Protein AF-A0A926IFA6-F1 (afdb_monomer_lite)

Secondary structure (DSSP, 8-state):
-EEEE-TT-HHHHHHHHHTTS-EEEETTS--S--SEEEE-TTS-HHHHHHHHHHHHHHHHHHT--TT---EEEE-TT--HHHHHHHHHHHHGGGT-

Sequence (96 aa):
MIVSIENSLYYVRQYLENTGKYEIYDKGNYTGPIHAYIYEEDEPISEFDAMQNNLINLAQQKHVDIRHGVLMINAKNKTPKEIDLILSERLYRNIY

Radius of gyration: 13.24 Å; chains: 1; bounding box: 28×22×33 Å

Organism: NCBI:txid2763666

pLDDT: mean 78.22, std 15.52, range [40.53, 96.56]

Structure (mmCIF, N/CA/C/O backbone):
data_AF-A0A926IFA6-F1
#
_entry.id   AF-A0A926IFA6-F1
#
loop_
_atom_site.group_PDB
_atom_site.id
_atom_site.type_symbol
_atom_site.label_atom_id
_atom_site.label_alt_id
_atom_site.label_comp_id
_atom_site.label_asym_id
_atom_site.label_entity_id
_atom_site.label_seq_id
_atom_site.pdbx_PDB_ins_code
_atom_site.Cartn_x
_atom_site.Cartn_y
_atom_site.Cartn_z
_atom_site.occupancy
_atom_site.B_iso_or_equiv
_atom_site.auth_seq_id
_atom_site.auth_comp_id
_atom_site.auth_asym_id
_atom_site.auth_atom_id
_atom_site.pdbx_PDB_model_num
ATOM 1 N N . MET A 1 1 ? -2.875 -6.744 -8.910 1.00 82.62 1 MET A N 1
ATOM 2 C CA . MET A 1 1 ? -2.225 -5.415 -8.783 1.00 82.62 1 MET A CA 1
ATOM 3 C C . MET A 1 1 ? -1.277 -5.474 -7.609 1.00 82.62 1 MET A C 1
ATOM 5 O O . MET A 1 1 ? -1.696 -5.915 -6.547 1.00 82.62 1 MET A O 1
ATOM 9 N N . ILE A 1 2 ? -0.034 -5.044 -7.803 1.00 86.56 2 ILE A N 1
ATOM 10 C CA . ILE A 1 2 ? 1.043 -5.244 -6.829 1.00 86.56 2 ILE A CA 1
ATOM 11 C C . ILE A 1 2 ? 1.207 -4.007 -5.953 1.00 86.56 2 ILE A C 1
ATOM 13 O O . ILE A 1 2 ? 1.409 -2.909 -6.475 1.00 86.56 2 ILE A O 1
ATOM 17 N N . VAL A 1 3 ? 1.137 -4.193 -4.639 1.00 90.44 3 VAL A N 1
ATOM 18 C CA . VAL A 1 3 ? 1.286 -3.136 -3.637 1.00 90.44 3 VAL A CA 1
ATOM 19 C C . VAL A 1 3 ? 2.429 -3.511 -2.704 1.00 90.44 3 VAL A C 1
ATOM 21 O O . VAL A 1 3 ? 2.418 -4.583 -2.103 1.00 90.44 3 VAL A O 1
ATOM 24 N N . SER A 1 4 ? 3.411 -2.622 -2.582 1.00 90.88 4 SER A N 1
ATOM 25 C CA . SER A 1 4 ? 4.455 -2.745 -1.568 1.00 90.88 4 SER A CA 1
ATOM 26 C C . SER A 1 4 ? 4.041 -1.976 -0.317 1.00 90.88 4 SER A C 1
ATOM 28 O O . SER A 1 4 ? 3.520 -0.866 -0.421 1.00 90.88 4 SER A O 1
ATOM 30 N N . ILE A 1 5 ? 4.275 -2.546 0.860 1.00 92.00 5 ILE A N 1
ATOM 31 C CA . ILE A 1 5 ? 3.891 -1.952 2.146 1.00 92.00 5 ILE A CA 1
ATOM 32 C C . ILE A 1 5 ? 5.029 -2.054 3.162 1.00 92.00 5 ILE A C 1
ATOM 34 O O . ILE A 1 5 ? 5.797 -3.014 3.151 1.00 92.00 5 ILE A O 1
ATOM 38 N N . GLU A 1 6 ? 5.160 -1.062 4.036 1.00 90.62 6 GLU A N 1
ATOM 39 C CA . GLU A 1 6 ? 6.086 -1.137 5.168 1.00 90.62 6 GLU A CA 1
ATOM 40 C C . GLU A 1 6 ? 5.665 -2.189 6.201 1.00 90.62 6 GLU A C 1
ATOM 42 O O . GLU A 1 6 ? 4.483 -2.363 6.504 1.00 90.62 6 GLU A O 1
ATOM 47 N N . ASN A 1 7 ? 6.656 -2.855 6.802 1.00 88.00 7 ASN A N 1
ATOM 48 C CA . ASN A 1 7 ? 6.439 -3.918 7.792 1.00 88.00 7 ASN A CA 1
ATOM 49 C C . ASN A 1 7 ? 5.669 -3.446 9.040 1.00 88.00 7 ASN A C 1
ATOM 51 O O . ASN A 1 7 ? 5.000 -4.247 9.694 1.00 88.00 7 ASN A O 1
ATOM 55 N N . SER A 1 8 ? 5.759 -2.158 9.385 1.00 89.25 8 SER A N 1
ATOM 56 C CA . SER A 1 8 ? 5.053 -1.533 10.514 1.00 89.25 8 SER A CA 1
ATOM 57 C C . SER A 1 8 ? 3.528 -1.557 10.349 1.00 89.25 8 SER A C 1
ATOM 59 O O . SER A 1 8 ? 2.791 -1.583 11.336 1.00 89.25 8 SER A O 1
ATOM 61 N N . LEU A 1 9 ? 3.030 -1.627 9.113 1.00 92.19 9 LEU A N 1
ATOM 62 C CA . LEU A 1 9 ? 1.617 -1.478 8.769 1.00 92.19 9 LEU A CA 1
ATOM 63 C C . LEU A 1 9 ? 0.851 -2.812 8.737 1.00 92.19 9 LEU A C 1
ATOM 65 O O . LEU A 1 9 ? 0.019 -3.058 7.857 1.00 92.19 9 LEU A O 1
ATOM 69 N N . TYR A 1 10 ? 1.084 -3.675 9.729 1.00 92.38 10 TYR A N 1
ATOM 70 C CA . TYR A 1 10 ? 0.525 -5.033 9.801 1.00 92.38 10 TYR A CA 1
ATOM 71 C C . TYR A 1 10 ? -1.004 -5.094 9.617 1.00 92.38 10 TYR A C 1
ATOM 73 O O . TYR A 1 10 ? -1.515 -5.898 8.837 1.00 92.38 10 TYR A O 1
ATOM 81 N N . TYR A 1 11 ? -1.759 -4.228 10.301 1.00 93.56 11 TYR A N 1
ATOM 82 C CA . TYR A 1 11 ? -3.226 -4.245 10.219 1.00 93.56 11 TYR A CA 1
ATOM 83 C C . TYR A 1 11 ? -3.757 -3.780 8.860 1.00 93.56 11 TYR A C 1
ATOM 85 O O . TYR A 1 11 ? -4.786 -4.276 8.400 1.00 93.56 11 TYR A O 1
ATOM 93 N N . VAL A 1 12 ? -3.052 -2.855 8.202 1.00 94.94 12 VAL A N 1
ATOM 94 C CA . VAL A 1 12 ? -3.380 -2.431 6.835 1.00 94.94 12 VAL A CA 1
ATOM 95 C C . VAL A 1 12 ? -3.103 -3.577 5.870 1.00 94.94 12 VAL A C 1
ATOM 97 O O . VAL A 1 12 ? -3.972 -3.908 5.066 1.00 94.94 12 VAL A O 1
ATOM 100 N N . ARG A 1 13 ? -1.947 -4.241 6.002 1.00 95.00 13 ARG A N 1
ATOM 101 C CA . ARG A 1 13 ? -1.589 -5.421 5.209 1.00 95.00 13 ARG A CA 1
ATOM 102 C C . ARG A 1 13 ? -2.671 -6.499 5.286 1.00 95.00 13 ARG A C 1
ATOM 104 O O . ARG A 1 13 ? -3.232 -6.866 4.259 1.00 95.00 13 ARG A O 1
ATOM 111 N N . GLN A 1 14 ? -2.987 -6.962 6.495 1.00 95.88 14 GLN A N 1
ATOM 112 C CA . GLN A 1 14 ? -3.967 -8.029 6.718 1.00 95.88 14 GLN A CA 1
ATOM 113 C C . GLN A 1 14 ? -5.334 -7.680 6.127 1.00 95.88 14 GLN A C 1
ATOM 115 O O . GLN A 1 14 ? -5.983 -8.513 5.499 1.00 95.88 14 GLN A O 1
ATOM 120 N N . TYR A 1 15 ? -5.774 -6.431 6.296 1.00 96.56 15 TYR A N 1
ATOM 121 C CA . TYR A 1 15 ? -7.021 -5.969 5.703 1.00 96.56 15 TYR A CA 1
ATOM 122 C C . TYR A 1 15 ? -6.991 -6.053 4.173 1.00 96.56 15 TYR A C 1
ATOM 124 O O . TYR A 1 15 ? -7.914 -6.607 3.581 1.00 96.56 15 TYR A O 1
ATOM 132 N N . LEU A 1 16 ? -5.935 -5.534 3.536 1.00 94.75 16 LEU A N 1
ATOM 133 C CA . LEU A 1 16 ? -5.805 -5.523 2.078 1.00 94.75 16 LEU A CA 1
ATOM 134 C C . LEU A 1 16 ? -5.678 -6.938 1.495 1.00 94.75 16 LEU A C 1
ATOM 136 O O . LEU A 1 16 ? -6.338 -7.224 0.496 1.00 94.75 16 LEU A O 1
ATOM 140 N N . GLU A 1 17 ? -4.915 -7.832 2.129 1.00 95.19 17 GLU A N 1
ATOM 141 C CA . GLU A 1 17 ? -4.814 -9.251 1.744 1.00 95.19 17 GLU A CA 1
ATOM 142 C C . GLU A 1 17 ? -6.189 -9.936 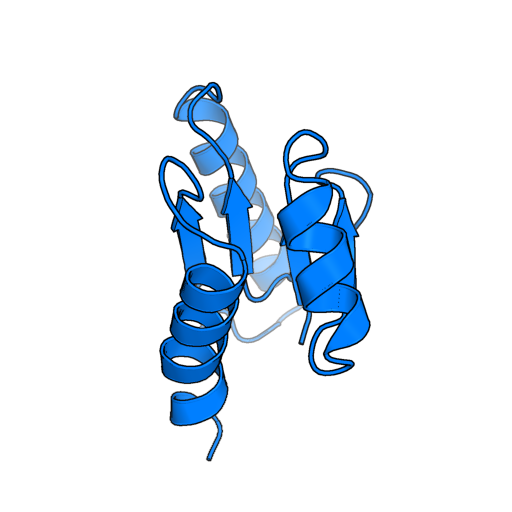1.783 1.00 95.19 17 GLU A C 1
ATOM 144 O O . GLU A 1 17 ? -6.582 -10.601 0.824 1.00 95.19 17 GLU A O 1
ATOM 149 N N . ASN A 1 18 ? -6.977 -9.688 2.836 1.00 95.69 18 ASN A N 1
ATOM 150 C CA . ASN A 1 18 ? -8.321 -10.253 2.989 1.00 95.69 18 ASN A CA 1
ATOM 151 C C . ASN A 1 18 ? -9.324 -9.766 1.930 1.00 95.69 18 ASN A C 1
ATOM 153 O O . ASN A 1 18 ? -10.343 -10.421 1.712 1.00 95.69 18 ASN A O 1
ATOM 157 N N . THR A 1 19 ? -9.066 -8.640 1.252 1.00 92.44 19 THR A N 1
ATOM 158 C CA . THR A 1 19 ? -9.921 -8.204 0.133 1.00 92.44 19 THR A CA 1
ATOM 159 C C . THR A 1 19 ? -9.765 -9.079 -1.112 1.00 92.44 19 THR A C 1
ATOM 161 O O . THR A 1 19 ? -10.650 -9.069 -1.966 1.00 92.44 19 THR A O 1
ATOM 164 N N . GLY A 1 20 ? -8.631 -9.777 -1.261 1.00 91.62 20 GLY A N 1
ATOM 165 C CA . GLY A 1 20 ? -8.283 -10.546 -2.459 1.00 91.62 20 GLY A CA 1
ATOM 166 C C . GLY A 1 20 ? -8.040 -9.711 -3.727 1.00 91.62 20 GLY A C 1
ATOM 167 O O . GLY A 1 20 ? -7.825 -10.279 -4.794 1.00 91.62 20 GLY A O 1
ATOM 168 N N . LYS A 1 21 ? -8.073 -8.371 -3.647 1.00 90.12 21 LYS A N 1
ATOM 169 C CA . LYS A 1 21 ? -7.922 -7.462 -4.804 1.00 90.12 21 LYS A CA 1
ATOM 170 C C . LYS A 1 21 ? -6.464 -7.130 -5.142 1.00 90.12 21 LYS A C 1
ATOM 172 O O . LYS A 1 21 ? -6.187 -6.590 -6.218 1.00 90.12 21 LYS A O 1
ATOM 177 N N . TYR A 1 22 ? -5.546 -7.371 -4.210 1.00 91.06 22 TYR A N 1
ATOM 178 C CA . TYR A 1 22 ? -4.169 -6.888 -4.261 1.00 91.06 22 TYR A CA 1
ATOM 179 C C . TYR A 1 22 ? -3.183 -8.011 -3.948 1.00 91.06 22 TYR A C 1
ATOM 181 O O . TYR A 1 22 ? -3.434 -8.844 -3.082 1.00 91.06 22 TYR A O 1
ATOM 189 N N . GLU A 1 23 ? -2.038 -7.988 -4.619 1.00 92.06 23 GLU A N 1
ATOM 190 C CA . GLU A 1 23 ? -0.870 -8.787 -4.260 1.00 92.06 23 GLU A CA 1
ATOM 191 C C . GLU A 1 23 ? 0.030 -7.911 -3.390 1.00 92.06 23 GLU A C 1
ATOM 193 O O . GLU A 1 23 ? 0.599 -6.930 -3.880 1.00 92.06 23 GLU A O 1
ATOM 198 N N . ILE A 1 24 ? 0.093 -8.219 -2.094 1.00 93.81 24 ILE A N 1
ATOM 199 C CA . ILE A 1 24 ? 0.808 -7.410 -1.108 1.00 93.81 24 ILE A CA 1
ATOM 200 C C . ILE A 1 24 ? 2.186 -8.011 -0.844 1.00 93.81 24 ILE A C 1
ATOM 202 O O . ILE A 1 24 ? 2.302 -9.193 -0.524 1.00 93.81 24 ILE A O 1
ATOM 206 N N . TYR A 1 25 ? 3.222 -7.182 -0.936 1.00 91.62 25 TYR A N 1
ATOM 207 C CA . TYR A 1 25 ? 4.587 -7.551 -0.578 1.00 91.62 25 TYR A CA 1
ATOM 208 C C . TYR A 1 25 ? 5.150 -6.556 0.427 1.00 91.62 25 TYR A C 1
ATOM 210 O O . TYR A 1 25 ? 4.883 -5.357 0.348 1.00 91.62 25 TYR A O 1
ATOM 218 N N . ASP A 1 26 ? 5.962 -7.046 1.354 1.00 88.69 26 ASP A N 1
ATOM 219 C CA . ASP A 1 26 ? 6.713 -6.161 2.235 1.00 88.69 26 ASP A CA 1
ATOM 220 C C . ASP A 1 26 ? 7.775 -5.391 1.454 1.00 88.69 26 ASP A C 1
ATOM 222 O O . ASP A 1 26 ? 8.350 -5.889 0.474 1.00 88.69 26 ASP A O 1
ATOM 226 N N . LYS A 1 27 ? 8.087 -4.192 1.943 1.00 81.25 27 LYS A N 1
ATOM 227 C CA . LYS A 1 27 ? 9.206 -3.395 1.450 1.00 81.25 27 LYS A CA 1
ATOM 228 C C . LYS A 1 27 ? 10.485 -4.245 1.404 1.00 81.25 27 LYS A C 1
ATOM 230 O O . LYS A 1 27 ? 10.891 -4.839 2.398 1.00 81.25 27 LYS A O 1
ATOM 235 N N . GLY A 1 28 ? 11.129 -4.281 0.235 1.00 76.12 28 GLY A N 1
ATOM 236 C CA . GLY A 1 28 ? 12.389 -5.001 0.009 1.00 76.12 28 GLY A CA 1
ATOM 237 C C . GLY A 1 28 ? 12.241 -6.489 -0.328 1.00 76.12 28 GLY A C 1
ATOM 238 O O . GLY A 1 28 ? 13.193 -7.083 -0.828 1.00 76.12 28 GLY A O 1
ATOM 239 N N . ASN A 1 29 ? 11.053 -7.077 -0.155 1.00 80.75 29 ASN A N 1
ATOM 240 C CA . ASN A 1 29 ? 10.794 -8.492 -0.450 1.00 80.75 29 ASN A CA 1
ATOM 241 C C . ASN A 1 29 ? 10.263 -8.733 -1.876 1.00 80.75 29 ASN A C 1
ATOM 243 O O . ASN A 1 29 ? 9.937 -9.864 -2.237 1.00 80.75 29 ASN A O 1
ATOM 247 N N . TYR A 1 30 ? 10.188 -7.687 -2.703 1.00 77.12 30 TYR A N 1
ATOM 248 C CA . TYR A 1 30 ? 9.737 -7.7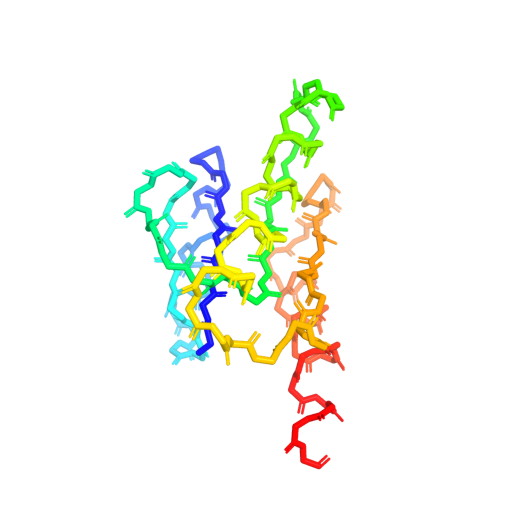63 -4.089 1.00 77.12 30 TYR A CA 1
ATOM 249 C C . TYR A 1 30 ? 10.635 -6.935 -5.011 1.00 77.12 30 TYR A C 1
ATOM 251 O O . TYR A 1 30 ? 10.941 -5.780 -4.727 1.00 77.12 30 TYR A O 1
ATOM 259 N N . THR A 1 31 ? 11.061 -7.535 -6.125 1.00 70.94 31 THR A N 1
ATOM 260 C CA . THR A 1 31 ? 12.035 -6.954 -7.073 1.00 70.94 31 THR A CA 1
ATOM 261 C C . THR A 1 31 ? 11.424 -6.576 -8.427 1.00 70.94 31 THR A C 1
ATOM 263 O O . THR A 1 31 ? 12.143 -6.208 -9.357 1.00 70.94 31 THR A O 1
ATOM 266 N N . GLY A 1 32 ? 10.100 -6.683 -8.566 1.00 71.38 32 GLY A N 1
ATOM 267 C CA . GLY A 1 32 ? 9.373 -6.306 -9.777 1.00 71.38 32 GLY A CA 1
ATOM 268 C C . GLY A 1 32 ? 8.738 -4.910 -9.705 1.00 71.38 32 GLY A C 1
ATOM 269 O O . GLY A 1 32 ? 8.889 -4.199 -8.711 1.00 71.38 32 GLY A O 1
ATOM 270 N 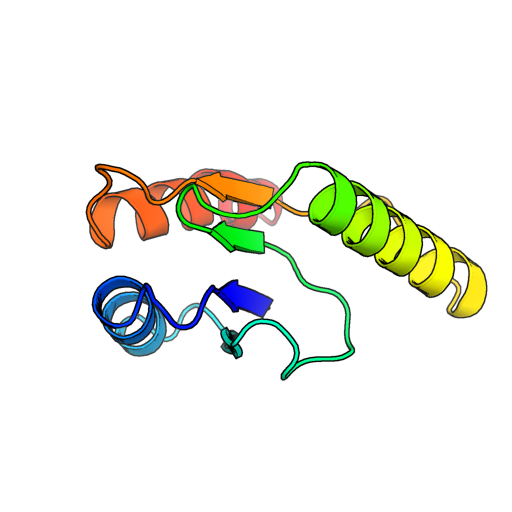N . PRO A 1 33 ? 7.999 -4.507 -10.755 1.00 75.44 33 PRO A N 1
ATOM 271 C CA . PRO A 1 33 ? 7.278 -3.240 -10.767 1.00 75.44 33 PRO A CA 1
ATOM 272 C C . PRO A 1 33 ? 6.091 -3.268 -9.794 1.00 75.44 33 PRO A C 1
ATOM 274 O O . PRO A 1 33 ? 5.282 -4.197 -9.797 1.00 75.44 33 PRO A O 1
ATOM 277 N N . ILE A 1 34 ? 5.964 -2.219 -8.986 1.00 79.06 34 ILE A N 1
ATOM 278 C CA . ILE A 1 34 ? 4.840 -2.025 -8.063 1.00 79.06 34 ILE A CA 1
ATOM 279 C C . ILE A 1 34 ? 3.876 -0.976 -8.620 1.00 79.06 34 ILE A C 1
ATOM 281 O O . ILE A 1 34 ? 4.277 -0.099 -9.376 1.00 79.06 34 ILE A O 1
ATOM 285 N N . HIS A 1 35 ? 2.602 -1.061 -8.240 1.00 84.75 35 HIS A N 1
ATOM 286 C CA . HIS A 1 35 ? 1.571 -0.090 -8.628 1.00 84.75 35 HIS A CA 1
ATOM 287 C C . HIS A 1 35 ? 1.327 0.936 -7.519 1.00 84.75 35 HIS A C 1
ATOM 289 O O . HIS A 1 35 ? 0.991 2.086 -7.795 1.00 84.75 35 HIS A O 1
ATOM 295 N N . ALA A 1 36 ? 1.513 0.526 -6.261 1.00 87.69 36 ALA A N 1
ATOM 296 C CA . ALA A 1 36 ? 1.425 1.407 -5.109 1.00 87.69 36 ALA A CA 1
ATOM 297 C C . ALA A 1 36 ? 2.476 1.072 -4.052 1.00 87.69 36 ALA A C 1
ATOM 299 O O . ALA A 1 36 ? 2.874 -0.087 -3.909 1.00 87.69 36 ALA A O 1
ATOM 300 N N . TYR A 1 37 ? 2.868 2.093 -3.297 1.00 88.62 37 TYR A N 1
ATOM 301 C CA . TYR A 1 37 ? 3.699 1.983 -2.106 1.00 88.62 37 TYR A CA 1
ATOM 302 C C . TYR A 1 37 ? 2.987 2.633 -0.920 1.00 88.62 37 TYR A C 1
ATOM 304 O O . TYR A 1 37 ? 2.599 3.802 -1.000 1.00 88.62 37 TYR A O 1
ATOM 312 N N . ILE A 1 38 ? 2.798 1.878 0.161 1.00 91.75 38 ILE A N 1
ATOM 313 C CA . ILE A 1 38 ? 2.146 2.342 1.388 1.00 91.75 38 ILE A CA 1
ATOM 314 C C . ILE A 1 38 ? 3.195 2.443 2.497 1.00 91.75 38 ILE A C 1
ATOM 316 O O . ILE A 1 38 ? 3.854 1.452 2.810 1.00 91.75 38 ILE A O 1
ATOM 320 N N . TYR A 1 39 ? 3.305 3.626 3.096 1.00 89.81 39 TYR A N 1
ATOM 321 C CA . TYR A 1 39 ? 4.329 3.961 4.086 1.00 89.81 39 TYR A CA 1
ATOM 322 C C . TYR A 1 39 ? 3.754 4.741 5.266 1.00 89.81 39 TYR A C 1
ATOM 324 O O . TYR A 1 39 ? 2.727 5.403 5.122 1.00 89.81 39 TYR A O 1
ATOM 332 N N . GLU A 1 40 ? 4.412 4.709 6.416 1.00 87.44 40 GLU A N 1
ATOM 333 C CA . GLU A 1 40 ? 4.153 5.597 7.550 1.00 87.44 40 GLU A CA 1
ATOM 334 C C . GLU A 1 40 ? 5.390 6.476 7.787 1.00 87.44 40 GLU A C 1
ATOM 336 O O . GLU A 1 40 ? 6.512 6.069 7.511 1.00 87.44 40 GLU A O 1
ATOM 341 N N . GLU A 1 41 ? 5.210 7.737 8.194 1.00 71.75 41 GLU A N 1
ATOM 342 C CA . GLU A 1 41 ? 6.354 8.650 8.356 1.00 71.75 41 GLU A CA 1
ATOM 343 C C . GLU A 1 41 ? 7.338 8.149 9.416 1.00 71.75 41 GLU A C 1
ATOM 345 O O . GLU A 1 41 ? 7.074 8.324 10.601 1.00 71.75 41 GLU A O 1
ATOM 350 N N . ASP A 1 42 ? 8.468 7.628 8.934 1.00 62.16 42 ASP A N 1
ATOM 351 C CA . ASP A 1 42 ? 9.813 7.683 9.530 1.00 62.16 42 ASP A CA 1
ATOM 352 C C . ASP A 1 42 ? 10.941 7.582 8.470 1.00 62.16 42 ASP A C 1
ATOM 354 O O . ASP A 1 42 ? 12.123 7.687 8.806 1.00 62.16 42 ASP A O 1
ATOM 358 N N . GLU A 1 43 ? 10.625 7.418 7.177 1.00 56.41 43 GLU A N 1
ATOM 359 C CA . GLU A 1 43 ? 11.659 7.234 6.154 1.00 56.41 43 GLU A CA 1
ATOM 360 C C . GLU A 1 43 ? 12.204 8.553 5.588 1.00 56.41 43 GLU A C 1
ATOM 362 O O . GLU A 1 43 ? 11.436 9.431 5.172 1.00 56.41 43 GLU A O 1
ATOM 367 N N . PRO A 1 44 ? 13.538 8.716 5.523 1.00 54.50 44 PRO A N 1
ATOM 368 C CA . PRO A 1 44 ? 14.137 9.891 4.920 1.00 54.50 44 PRO A CA 1
ATOM 369 C C . PRO A 1 44 ? 13.808 9.945 3.424 1.00 54.50 44 PRO A C 1
ATOM 371 O O . PRO A 1 44 ? 13.870 8.943 2.712 1.00 54.50 44 PRO A O 1
ATOM 374 N N . ILE A 1 45 ? 13.533 11.159 2.938 1.00 57.09 45 ILE A N 1
ATOM 375 C CA . ILE A 1 45 ? 13.260 11.510 1.528 1.00 57.09 45 ILE A CA 1
ATOM 376 C C . ILE A 1 45 ? 14.230 10.813 0.544 1.00 57.09 45 ILE A C 1
ATOM 378 O O . ILE A 1 45 ? 13.841 10.451 -0.562 1.00 57.09 45 ILE A O 1
ATOM 382 N N . SER A 1 46 ? 15.465 10.530 0.971 1.00 58.12 46 SER A N 1
ATOM 383 C CA . SER A 1 46 ? 16.489 9.822 0.194 1.00 58.12 46 SER A CA 1
ATOM 384 C C . SER A 1 46 ? 16.123 8.399 -0.247 1.00 58.12 46 SER A C 1
ATOM 386 O O . SER A 1 46 ? 16.595 7.950 -1.291 1.00 58.12 46 SER A O 1
ATOM 388 N N . GLU A 1 47 ? 15.316 7.660 0.519 1.00 62.91 47 GLU A N 1
ATOM 389 C CA . GLU A 1 47 ? 14.910 6.300 0.129 1.00 62.91 47 GLU A CA 1
ATOM 390 C C . GLU A 1 47 ? 13.837 6.316 -0.966 1.00 62.91 47 GLU A C 1
ATOM 392 O O . GLU A 1 47 ? 13.813 5.439 -1.835 1.00 62.91 47 GLU A O 1
ATOM 397 N N . PHE A 1 48 ? 13.024 7.373 -1.003 1.00 63.56 48 PHE A N 1
ATOM 398 C CA . PHE A 1 48 ? 12.060 7.605 -2.073 1.00 63.56 48 PHE A CA 1
ATOM 399 C C . PHE A 1 48 ? 12.750 7.911 -3.403 1.00 63.56 48 PHE A C 1
ATOM 401 O O . PHE A 1 48 ? 12.378 7.329 -4.425 1.00 63.56 48 PHE A O 1
ATOM 408 N N . ASP A 1 49 ? 13.800 8.736 -3.382 1.00 63.34 49 ASP A N 1
ATOM 409 C CA . ASP A 1 49 ? 14.608 9.030 -4.571 1.00 63.34 49 ASP A CA 1
ATOM 410 C C . ASP A 1 49 ? 15.269 7.757 -5.122 1.00 63.34 49 ASP A C 1
ATOM 412 O O . ASP A 1 49 ? 15.275 7.512 -6.330 1.00 63.34 49 ASP A O 1
ATOM 416 N N . ALA A 1 50 ? 15.788 6.893 -4.244 1.00 65.50 50 ALA A N 1
ATOM 417 C CA . ALA A 1 50 ? 16.365 5.611 -4.645 1.00 65.50 50 ALA A CA 1
ATOM 418 C C . ALA A 1 50 ? 15.317 4.675 -5.273 1.00 65.50 50 ALA A C 1
ATOM 420 O O . ALA A 1 50 ? 15.589 4.034 -6.293 1.00 65.50 50 ALA A O 1
ATOM 421 N N . MET A 1 51 ? 14.105 4.620 -4.711 1.00 67.50 51 MET A N 1
ATOM 422 C CA . MET A 1 51 ? 13.013 3.809 -5.250 1.00 67.50 51 MET A CA 1
ATOM 423 C C . MET A 1 51 ? 12.550 4.322 -6.621 1.00 67.50 51 MET A C 1
ATOM 425 O O . MET A 1 51 ? 12.398 3.532 -7.553 1.00 67.50 51 MET A O 1
ATOM 429 N N . GLN A 1 52 ? 12.402 5.640 -6.781 1.00 64.56 52 GLN A N 1
ATOM 430 C CA . GLN A 1 52 ? 12.049 6.262 -8.057 1.00 64.56 52 GLN A CA 1
ATOM 431 C C . GLN A 1 52 ? 13.118 6.003 -9.127 1.00 64.56 52 GLN A C 1
ATOM 433 O O . GLN A 1 52 ? 12.790 5.607 -10.248 1.00 64.56 52 GLN A O 1
ATOM 438 N N . ASN A 1 53 ? 14.396 6.144 -8.773 1.00 65.31 53 ASN A N 1
ATOM 439 C CA . ASN A 1 53 ? 15.508 5.861 -9.677 1.00 65.31 53 ASN A CA 1
ATOM 440 C C . ASN A 1 53 ? 15.555 4.384 -10.090 1.00 65.31 53 ASN A C 1
ATOM 442 O O . ASN A 1 53 ? 15.766 4.081 -11.263 1.00 65.31 53 ASN A O 1
ATOM 446 N N . ASN A 1 54 ? 15.292 3.454 -9.167 1.00 66.38 54 ASN A N 1
ATOM 447 C CA . ASN A 1 54 ? 15.215 2.027 -9.487 1.00 66.38 54 ASN A CA 1
ATOM 448 C C . ASN A 1 54 ? 14.065 1.703 -10.447 1.00 66.38 54 ASN A C 1
ATOM 450 O O . ASN A 1 54 ? 14.249 0.903 -11.363 1.00 66.38 54 ASN A O 1
ATOM 454 N N . LEU A 1 55 ? 12.907 2.346 -10.286 1.00 63.84 55 LEU A N 1
ATOM 455 C CA . LEU A 1 55 ? 11.763 2.179 -11.187 1.00 63.84 55 LEU A CA 1
ATOM 456 C C . LEU A 1 55 ? 12.064 2.707 -12.596 1.00 63.84 55 LEU A C 1
ATOM 458 O O . LEU A 1 55 ? 11.776 2.026 -13.581 1.00 63.84 55 LEU A O 1
ATOM 462 N N . ILE A 1 56 ? 12.702 3.877 -12.696 1.00 64.19 56 ILE A N 1
ATOM 463 C CA . ILE A 1 56 ? 13.149 4.454 -13.973 1.00 64.19 56 ILE A CA 1
ATOM 46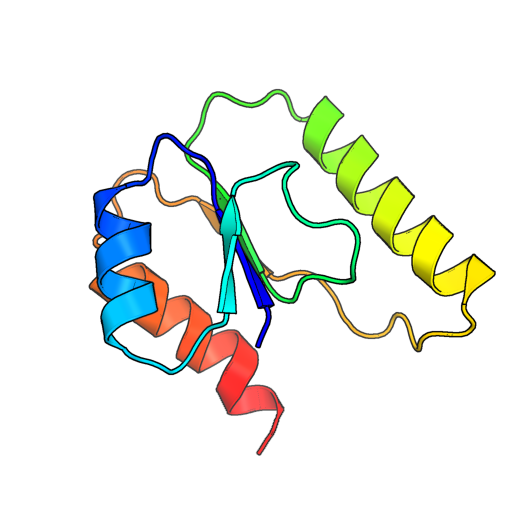4 C C . ILE A 1 56 ? 14.163 3.524 -14.653 1.00 64.19 56 ILE A C 1
ATOM 466 O O . ILE A 1 56 ? 14.014 3.207 -15.835 1.00 64.19 56 ILE A O 1
ATOM 470 N N . ASN A 1 57 ? 15.153 3.030 -13.905 1.00 63.53 57 ASN A N 1
ATOM 471 C CA . ASN A 1 57 ? 16.185 2.130 -14.421 1.00 63.53 57 ASN A CA 1
ATOM 472 C C . ASN A 1 57 ? 15.606 0.787 -14.894 1.00 63.53 57 ASN A C 1
ATOM 474 O O . ASN A 1 57 ? 15.959 0.311 -15.973 1.00 63.53 57 ASN A O 1
ATOM 478 N N . LEU A 1 58 ? 14.682 0.189 -14.133 1.00 63.69 58 LEU A N 1
ATOM 479 C CA . LEU A 1 58 ? 13.979 -1.042 -14.518 1.00 63.69 58 LEU A CA 1
ATOM 480 C C . LEU A 1 58 ? 13.242 -0.881 -15.844 1.00 63.69 58 LEU A C 1
ATOM 482 O O . LEU A 1 58 ? 13.275 -1.769 -16.699 1.00 63.69 58 LEU A O 1
ATOM 486 N N . ALA A 1 59 ? 12.585 0.256 -16.022 1.00 58.69 59 ALA A N 1
ATOM 487 C CA . ALA A 1 59 ? 11.784 0.504 -17.200 1.00 58.69 59 ALA A CA 1
ATOM 488 C C . ALA A 1 59 ? 12.643 0.818 -18.438 1.00 58.69 59 ALA A C 1
ATOM 490 O O . ALA A 1 59 ? 12.337 0.342 -19.533 1.00 58.69 59 ALA A O 1
ATOM 491 N N . GLN A 1 60 ? 13.785 1.491 -18.249 1.00 61.84 60 GLN A N 1
ATOM 492 C CA . GLN A 1 60 ? 14.810 1.657 -19.284 1.00 61.84 60 GLN A CA 1
ATOM 493 C C . GLN A 1 60 ? 15.449 0.322 -19.702 1.00 61.84 60 GLN A C 1
ATOM 495 O O . GLN A 1 60 ? 15.666 0.099 -20.890 1.00 61.84 60 GLN A O 1
ATOM 500 N N . GLN A 1 61 ? 15.727 -0.583 -18.756 1.00 62.28 61 GLN A N 1
ATOM 501 C CA . GLN A 1 61 ? 16.401 -1.859 -19.036 1.00 62.28 61 GLN A CA 1
ATOM 502 C C . GLN A 1 61 ? 15.487 -2.932 -19.639 1.00 62.28 61 GLN A C 1
ATOM 504 O O . GLN A 1 61 ? 15.964 -3.789 -20.379 1.00 62.28 61 GLN A O 1
ATOM 509 N N . LYS A 1 62 ? 14.189 -2.926 -19.314 1.00 57.88 62 LYS A N 1
ATOM 510 C CA . LYS A 1 62 ? 13.252 -3.987 -19.723 1.00 57.88 62 LYS A CA 1
ATOM 511 C C . LYS A 1 62 ? 12.255 -3.573 -20.813 1.00 57.88 62 LYS A C 1
ATOM 513 O O . LYS A 1 62 ? 11.343 -4.344 -21.095 1.00 57.88 62 LYS A O 1
ATOM 518 N N . HIS A 1 63 ? 12.407 -2.386 -21.415 1.00 56.53 63 HIS A N 1
ATOM 519 C CA . HIS A 1 63 ? 11.445 -1.810 -22.373 1.00 56.53 63 HIS A CA 1
ATOM 520 C C . HIS A 1 63 ? 9.994 -1.835 -21.861 1.00 56.53 63 HIS A C 1
ATOM 522 O O . HIS A 1 63 ? 9.045 -1.981 -22.631 1.00 56.53 63 HIS A O 1
ATOM 528 N N . VAL A 1 64 ? 9.817 -1.725 -20.543 1.00 54.31 64 VAL A N 1
ATOM 529 C CA . VAL A 1 64 ? 8.491 -1.689 -19.929 1.00 54.31 64 VAL A CA 1
ATOM 530 C C . VAL A 1 64 ? 7.998 -0.260 -20.048 1.00 54.31 64 VAL A C 1
ATOM 532 O O . VAL A 1 64 ? 8.715 0.673 -19.697 1.00 54.31 64 VAL A O 1
ATOM 535 N N . ASP A 1 65 ? 6.791 -0.080 -20.569 1.00 51.06 65 ASP A N 1
ATOM 536 C CA . ASP A 1 65 ? 6.180 1.236 -20.710 1.00 51.06 65 ASP A CA 1
ATOM 537 C C . ASP A 1 65 ? 6.065 1.927 -19.337 1.00 51.06 65 ASP A C 1
ATOM 539 O O . ASP A 1 65 ? 5.275 1.529 -18.477 1.00 51.06 65 ASP A O 1
ATOM 543 N N . ILE A 1 66 ? 6.888 2.959 -19.125 1.00 50.50 66 ILE A N 1
ATOM 544 C CA . ILE A 1 66 ? 7.050 3.676 -17.849 1.00 50.50 66 ILE A CA 1
ATOM 545 C C . ILE A 1 66 ? 5.933 4.688 -17.579 1.00 50.50 66 ILE A C 1
ATOM 547 O O . ILE A 1 66 ? 6.011 5.456 -16.624 1.00 50.50 66 ILE A O 1
ATOM 551 N N . ARG A 1 67 ? 4.854 4.688 -18.370 1.00 53.88 67 ARG A N 1
ATOM 552 C CA . ARG A 1 67 ? 3.645 5.469 -18.051 1.00 53.88 67 ARG A CA 1
ATOM 553 C C . ARG A 1 67 ? 2.989 5.063 -16.720 1.00 53.88 67 ARG A C 1
ATOM 555 O O . ARG A 1 67 ? 2.052 5.718 -16.274 1.00 53.88 67 ARG A O 1
ATOM 562 N N . HIS A 1 68 ? 3.488 4.016 -16.068 1.00 58.16 68 HIS A N 1
ATOM 563 C CA . HIS A 1 68 ? 3.042 3.539 -14.768 1.00 58.16 68 HIS A CA 1
ATOM 564 C C . HIS A 1 68 ? 3.743 4.306 -13.638 1.00 58.16 68 HIS A C 1
ATOM 566 O O . HIS A 1 68 ? 4.768 3.879 -13.109 1.00 58.16 68 HIS A O 1
ATOM 572 N N . GLY A 1 69 ? 3.187 5.462 -13.267 1.00 68.56 69 GLY A N 1
ATOM 573 C CA . GLY A 1 69 ? 3.539 6.116 -12.008 1.00 68.56 69 GLY A CA 1
ATOM 574 C C . GLY A 1 69 ? 3.161 5.231 -10.817 1.00 68.56 69 GLY A C 1
ATOM 575 O O . GLY A 1 69 ? 2.122 4.571 -10.838 1.00 68.56 69 GLY A O 1
ATOM 576 N N . VAL A 1 70 ? 3.991 5.215 -9.775 1.00 78.19 70 VAL A N 1
ATOM 577 C CA . VAL A 1 70 ? 3.684 4.488 -8.536 1.00 78.19 70 VAL A CA 1
ATOM 578 C C . VAL A 1 70 ? 2.840 5.374 -7.632 1.00 78.19 70 VAL A C 1
ATOM 580 O O . VAL A 1 70 ? 3.238 6.488 -7.292 1.00 78.19 70 VAL A O 1
ATOM 583 N N . LEU A 1 71 ? 1.672 4.879 -7.222 1.00 84.62 71 LEU A N 1
ATOM 584 C CA . LEU A 1 71 ? 0.835 5.579 -6.258 1.00 84.62 71 LEU A CA 1
ATOM 585 C C . LEU A 1 71 ? 1.454 5.481 -4.863 1.00 84.62 71 LEU A C 1
ATOM 587 O O . LEU A 1 71 ? 1.492 4.415 -4.256 1.00 84.62 71 LEU A O 1
ATOM 591 N N . MET A 1 72 ? 1.899 6.611 -4.335 1.00 85.62 72 MET A N 1
ATOM 592 C CA . MET A 1 72 ? 2.435 6.693 -2.982 1.00 85.62 72 MET A CA 1
ATOM 593 C C . MET A 1 72 ? 1.329 7.048 -1.988 1.00 85.62 72 MET A C 1
ATOM 595 O O . MET A 1 72 ? 0.577 8.001 -2.207 1.00 85.62 72 MET A O 1
ATOM 599 N N . ILE A 1 73 ? 1.226 6.288 -0.897 1.00 90.00 73 ILE A N 1
ATOM 600 C CA . ILE A 1 73 ? 0.181 6.453 0.116 1.00 90.00 73 ILE A CA 1
ATOM 601 C C . ILE A 1 73 ? 0.811 6.516 1.505 1.00 90.00 73 ILE A C 1
ATOM 603 O O . ILE A 1 73 ? 1.258 5.509 2.042 1.00 90.00 73 ILE A O 1
ATOM 607 N N . ASN A 1 74 ? 0.766 7.697 2.117 1.00 90.62 74 ASN A N 1
ATOM 608 C CA . ASN A 1 74 ? 1.075 7.849 3.532 1.00 90.62 74 ASN A CA 1
ATOM 609 C C . ASN A 1 74 ? -0.096 7.307 4.373 1.00 90.62 74 ASN A C 1
ATOM 611 O O . ASN A 1 74 ? -1.194 7.873 4.329 1.00 90.62 74 ASN A O 1
ATOM 615 N N . ALA A 1 75 ? 0.131 6.240 5.129 1.00 91.56 75 ALA A N 1
ATOM 616 C CA . ALA A 1 75 ? -0.836 5.570 5.991 1.00 91.56 75 ALA A CA 1
ATOM 617 C C . ALA A 1 75 ? -1.030 6.235 7.360 1.00 91.56 75 ALA A C 1
ATOM 619 O O . ALA A 1 75 ? -1.981 5.893 8.064 1.00 91.56 75 ALA A O 1
ATOM 620 N N . LYS A 1 76 ? -0.209 7.230 7.715 1.00 90.12 76 LYS A N 1
ATOM 621 C CA . LYS A 1 76 ? -0.326 7.963 8.978 1.00 90.12 76 LYS A CA 1
ATOM 622 C C . LYS A 1 76 ? -1.739 8.514 9.148 1.00 90.12 76 LYS A C 1
ATOM 624 O O . LYS A 1 76 ? -2.266 9.207 8.266 1.00 90.12 76 LYS A O 1
ATOM 629 N N . ASN A 1 77 ? -2.331 8.206 10.301 1.00 89.56 77 ASN A N 1
ATOM 630 C CA . ASN A 1 77 ? -3.698 8.572 10.678 1.00 89.56 77 ASN A CA 1
ATOM 631 C C . ASN A 1 77 ? -4.785 8.115 9.684 1.00 89.56 77 ASN A C 1
ATOM 633 O O . ASN A 1 77 ? -5.840 8.744 9.617 1.00 89.56 77 ASN A O 1
ATOM 637 N N . LYS A 1 78 ? -4.549 7.052 8.903 1.00 93.00 78 LYS A N 1
ATOM 638 C CA . LYS A 1 78 ? -5.552 6.459 8.006 1.00 93.00 78 LYS A CA 1
ATOM 639 C C . LYS A 1 78 ? -5.916 5.057 8.454 1.00 93.00 78 LYS A C 1
ATOM 641 O O . LYS A 1 78 ? -5.075 4.254 8.844 1.00 93.00 78 LYS A O 1
ATOM 646 N N . THR A 1 79 ? -7.195 4.748 8.351 1.00 95.56 79 THR A N 1
ATOM 647 C CA . THR A 1 79 ? -7.722 3.407 8.568 1.00 95.56 79 THR A CA 1
ATOM 648 C C . THR A 1 79 ? -7.437 2.511 7.358 1.00 95.56 79 THR A C 1
ATOM 650 O O . THR A 1 79 ? -7.361 3.001 6.227 1.00 95.56 79 THR A O 1
ATOM 653 N N . PRO A 1 80 ? -7.372 1.177 7.532 1.00 95.69 80 PRO A N 1
ATOM 654 C CA . PRO A 1 80 ? -7.204 0.254 6.407 1.00 95.69 80 PRO A CA 1
ATOM 655 C C . PRO A 1 80 ? -8.254 0.421 5.297 1.00 95.69 80 PRO A C 1
ATOM 657 O O . PRO A 1 80 ? -7.946 0.287 4.114 1.00 95.69 80 PRO A O 1
ATOM 660 N N . LYS A 1 81 ? -9.489 0.784 5.668 1.00 96.00 81 LYS A N 1
ATOM 661 C CA . LYS A 1 81 ? -10.578 1.050 4.721 1.00 96.00 81 LYS A CA 1
ATOM 662 C C . LYS A 1 81 ? -10.322 2.299 3.872 1.00 96.00 81 LYS A C 1
ATOM 664 O O . LYS A 1 81 ? -10.632 2.297 2.686 1.00 96.00 81 LYS A O 1
ATOM 669 N N . GLU A 1 82 ? -9.768 3.359 4.456 1.00 95.81 82 GLU A N 1
ATOM 670 C CA . GLU A 1 82 ? -9.402 4.568 3.706 1.00 95.81 82 GLU A CA 1
ATOM 671 C C . GLU A 1 82 ? -8.262 4.290 2.723 1.00 95.81 82 GLU A C 1
ATOM 673 O O . GLU A 1 82 ? -8.278 4.805 1.608 1.00 95.81 82 GLU A O 1
ATOM 678 N N . ILE A 1 83 ? -7.314 3.427 3.095 1.00 94.81 83 ILE A N 1
ATOM 679 C CA . ILE A 1 83 ? -6.248 2.982 2.190 1.00 94.81 83 ILE A CA 1
ATOM 680 C C . ILE A 1 83 ? -6.819 2.183 1.007 1.00 94.81 83 ILE A C 1
ATOM 682 O O . ILE A 1 83 ? -6.470 2.478 -0.136 1.00 94.81 83 ILE A O 1
ATOM 686 N N . ASP A 1 84 ? -7.737 1.235 1.245 1.00 94.69 84 ASP A N 1
ATOM 687 C CA . ASP A 1 84 ? -8.431 0.502 0.166 1.00 94.69 84 ASP A CA 1
ATOM 688 C C . ASP A 1 84 ? -9.225 1.446 -0.750 1.00 94.69 84 ASP A C 1
ATOM 690 O O . ASP A 1 84 ? -9.210 1.295 -1.974 1.00 94.69 84 ASP A O 1
ATOM 694 N N . LEU A 1 85 ? -9.879 2.464 -0.184 1.00 93.25 85 LEU A N 1
ATOM 695 C CA . LEU A 1 85 ? -10.597 3.462 -0.973 1.00 93.25 85 LEU A CA 1
ATOM 696 C C . LEU A 1 85 ? -9.646 4.236 -1.897 1.00 93.25 85 LEU A C 1
ATOM 698 O O . LEU A 1 85 ? -9.903 4.334 -3.093 1.00 93.25 85 LEU A O 1
ATOM 702 N N . ILE A 1 86 ? -8.512 4.718 -1.379 1.00 91.19 86 ILE A N 1
ATOM 703 C CA . ILE A 1 86 ? -7.511 5.432 -2.187 1.00 91.19 86 ILE A CA 1
ATOM 704 C C . ILE A 1 86 ? -6.969 4.533 -3.309 1.00 91.19 86 ILE A C 1
ATOM 706 O O . ILE A 1 86 ? -6.870 4.979 -4.456 1.00 91.19 86 ILE A O 1
ATOM 710 N N . LEU A 1 87 ? -6.632 3.276 -2.998 1.00 90.19 87 LEU A N 1
ATOM 711 C CA . LEU A 1 87 ? -6.141 2.305 -3.982 1.00 90.19 87 LEU A CA 1
ATOM 712 C C . LEU A 1 87 ? -7.180 2.042 -5.077 1.00 90.19 87 LEU A C 1
ATOM 714 O O . LEU A 1 87 ? -6.864 2.109 -6.265 1.00 90.19 87 LEU A O 1
ATOM 718 N N . SER A 1 88 ? -8.425 1.768 -4.692 1.00 87.44 88 SER A N 1
ATOM 719 C CA . SER A 1 88 ? -9.498 1.463 -5.639 1.00 87.44 88 SER A CA 1
ATOM 720 C C . SER A 1 88 ? -9.872 2.660 -6.517 1.00 87.44 88 SER A C 1
ATOM 722 O O . SER A 1 88 ? -10.018 2.514 -7.729 1.00 87.44 88 SER A O 1
ATOM 724 N N . GLU A 1 89 ? -9.944 3.870 -5.973 1.00 84.31 89 GLU A N 1
ATOM 725 C CA . GLU A 1 89 ? -10.302 5.047 -6.767 1.00 84.31 89 GLU A CA 1
ATOM 726 C C . GLU A 1 89 ? -9.206 5.478 -7.739 1.00 84.31 89 GLU A C 1
ATOM 728 O O . GLU A 1 89 ? -9.508 5.912 -8.850 1.00 84.31 89 GLU A O 1
ATOM 733 N N . ARG A 1 90 ? -7.935 5.382 -7.338 1.00 78.06 90 ARG A N 1
ATOM 734 C CA . ARG A 1 90 ? -6.827 5.921 -8.140 1.00 78.06 90 ARG A CA 1
ATOM 735 C C . ARG A 1 90 ? -6.229 4.914 -9.109 1.00 78.06 90 ARG A C 1
ATOM 737 O O . ARG A 1 90 ? -5.725 5.326 -10.153 1.00 78.06 90 ARG A O 1
ATOM 744 N N . LEU A 1 91 ? -6.289 3.624 -8.779 1.00 72.50 91 LEU A N 1
ATOM 745 C CA . LEU A 1 91 ? -5.722 2.571 -9.617 1.00 72.50 91 LEU A CA 1
ATOM 746 C C . LEU A 1 91 ? -6.804 1.839 -10.406 1.00 72.50 91 LEU A C 1
ATOM 748 O O . LEU A 1 91 ? -6.659 1.722 -11.612 1.00 72.50 91 LEU A O 1
ATOM 752 N N . TYR A 1 92 ? -7.921 1.421 -9.802 1.00 59.97 92 TYR A N 1
ATOM 753 C CA . TYR A 1 92 ? -8.944 0.665 -10.544 1.00 59.97 92 TYR A CA 1
ATOM 754 C C . TYR A 1 92 ? -9.791 1.530 -11.479 1.00 59.97 92 TYR A C 1
ATOM 756 O O . TYR A 1 92 ? -10.152 1.082 -12.565 1.00 59.97 92 TYR A O 1
ATOM 764 N N . ARG A 1 93 ? -10.077 2.780 -11.103 1.00 53.47 93 ARG A N 1
ATOM 765 C CA . ARG A 1 93 ? -10.919 3.677 -11.913 1.00 53.47 93 ARG A CA 1
ATOM 766 C C . ARG A 1 93 ? -10.235 4.209 -13.179 1.00 53.47 93 ARG A C 1
ATOM 768 O O . ARG A 1 93 ? -10.896 4.827 -13.998 1.00 53.47 93 ARG A O 1
ATOM 775 N N . ASN A 1 94 ? -8.930 3.972 -13.325 1.00 46.31 94 ASN A N 1
ATOM 776 C CA . ASN A 1 94 ? -8.146 4.32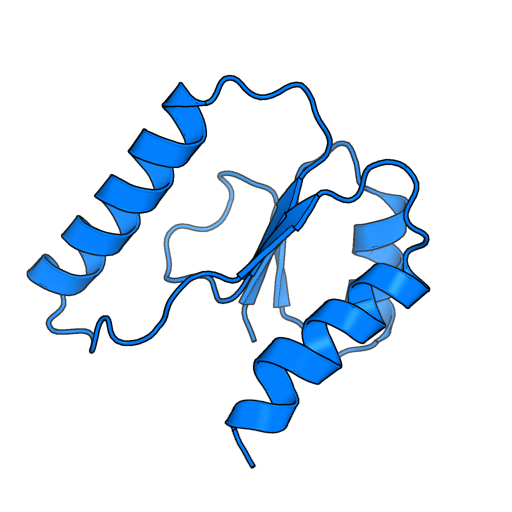4 -14.512 1.00 46.31 94 ASN A CA 1
ATOM 777 C C . ASN A 1 94 ? -7.870 3.120 -15.436 1.00 46.31 94 ASN A C 1
ATOM 779 O O . ASN A 1 94 ? -7.200 3.290 -16.451 1.00 46.31 94 ASN A O 1
ATOM 783 N N . ILE A 1 95 ? -8.343 1.914 -15.090 1.00 47.56 95 ILE A N 1
ATOM 784 C CA . ILE A 1 95 ? -8.109 0.681 -15.871 1.00 47.56 95 ILE A CA 1
ATOM 785 C C . ILE A 1 95 ? -9.395 0.214 -16.589 1.00 47.56 95 ILE A C 1
ATOM 787 O O . ILE A 1 95 ? -9.321 -0.646 -17.465 1.00 47.56 95 ILE A O 1
ATOM 791 N N . TYR A 1 96 ? -10.554 0.807 -16.273 1.00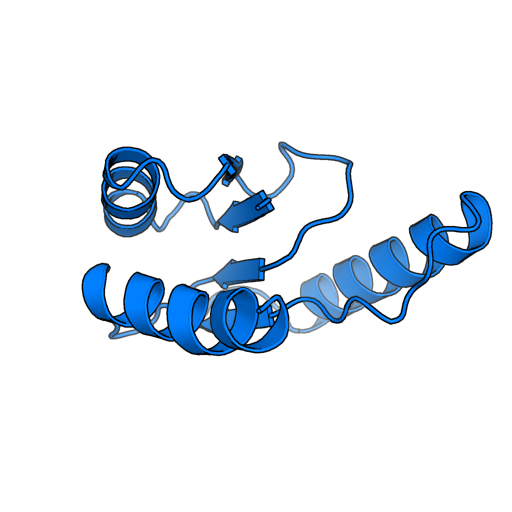 40.53 96 TYR A N 1
ATOM 792 C CA . TYR A 1 96 ? -11.853 0.515 -16.892 1.00 40.53 96 TYR A CA 1
ATOM 793 C C . TYR A 1 96 ? -12.568 1.780 -17.356 1.00 40.53 96 TYR A C 1
ATOM 795 O O . TYR A 1 96 ? -12.627 2.739 -16.555 1.00 40.53 96 TYR A O 1
#

InterPro domains:
  IPR005370 Uncharacterised protein family UPF0180 [PF03698] (3-90)

Foldseek 3Di:
DEEEEAPVPVQLQVLVVVVVPYDYDYPPRDLDDHLEYEYEPDDDPVVVVVVVVSLVVVCVVPVPPSPRDYHYHHCVPHDSVVVVVVCCVPPVVVVD